Protein AF-A0A803U0C6-F1 (afdb_monomer_lite)

pLDDT: mean 72.4, std 18.02, range [37.34, 94.12]

Secondary structure (DSSP, 8-state):
-----GGGG-TT-TTSHHHHHHHHHHHHHHHHHHHHHHHHHHHHHHHHHHHHHHHHHHHTT----SS------------

Foldseek 3Di:
DDDPDPLQPDPPPCPPPVNVVVVVVVVVVVVVVVVVVVVVVVVVVVVVVVVVVVVVCVVVPPDPDDDDDPPPPPDDDDD

Radius of gyration: 32.14 Å; chains: 1; bounding box: 55×24×98 Å

Sequence (79 aa):
IGGCSPNLKKSWHPQTLRNVEKVWKAEQKHEAERKKIEELQRELHEERAREEMQRYAEDVGAVKYVRGDFIGGCFCLGL

InterPro domains:
  IPR019339 CBF1-interacting co-repressor CIR, N-terminal domain [PF10197] (11-47)
  IPR019339 CBF1-interacting co-repressor CIR, N-terminal domain [SM01083] (11-47)
  IPR051376 Pre-mRNA-splicing factor CWC25 [PTHR16196] (7-69)

Structure (mmCIF, N/CA/C/O backbone):
data_AF-A0A803U0C6-F1
#
_entry.id   AF-A0A803U0C6-F1
#
loop_
_atom_site.group_PDB
_atom_site.id
_atom_site.type_symbol
_atom_site.label_atom_id
_atom_site.label_alt_id
_atom_site.label_comp_id
_atom_site.label_asym_id
_atom_site.label_entity_id
_atom_site.label_seq_id
_atom_site.pdbx_PDB_ins_code
_atom_site.Cartn_x
_atom_site.Cartn_y
_atom_site.Cartn_z
_atom_site.occupancy
_atom_site.B_iso_or_equiv
_atom_site.auth_seq_id
_atom_site.auth_comp_id
_atom_site.auth_asym_id
_atom_site.auth_atom_id
_atom_site.pdbx_PDB_model_num
ATOM 1 N N . ILE A 1 1 ? 10.598 -18.767 -46.890 1.00 47.06 1 ILE A N 1
ATOM 2 C CA . ILE A 1 1 ? 10.338 -18.863 -45.432 1.00 47.06 1 ILE A CA 1
ATOM 3 C C . ILE A 1 1 ? 11.180 -17.786 -44.760 1.00 47.06 1 ILE A C 1
ATOM 5 O O . ILE A 1 1 ? 12.383 -17.800 -44.972 1.00 47.06 1 ILE A O 1
ATOM 9 N N . GLY A 1 2 ? 10.573 -16.836 -44.040 1.00 60.97 2 GLY A N 1
ATOM 10 C CA . GLY A 1 2 ? 11.318 -15.857 -43.230 1.00 60.97 2 GLY A CA 1
ATOM 11 C C . GLY A 1 2 ? 11.015 -14.385 -43.522 1.00 60.97 2 GLY A C 1
ATOM 12 O O . GLY A 1 2 ? 11.891 -13.651 -43.958 1.00 60.97 2 GLY A O 1
ATOM 13 N N . GLY A 1 3 ? 9.786 -13.939 -43.253 1.00 58.12 3 GLY A N 1
ATOM 14 C CA . GLY A 1 3 ? 9.473 -12.515 -43.114 1.00 58.12 3 GLY A CA 1
ATOM 15 C C . GLY A 1 3 ? 9.324 -12.170 -41.636 1.00 58.12 3 GLY A C 1
ATOM 16 O O . GLY A 1 3 ? 8.218 -12.229 -41.110 1.00 58.12 3 GLY A O 1
ATOM 17 N N . CYS A 1 4 ? 10.418 -11.851 -40.937 1.00 63.34 4 CYS A N 1
ATOM 18 C CA . CYS A 1 4 ? 10.309 -11.294 -39.587 1.00 63.34 4 CYS A CA 1
ATOM 19 C C . CYS A 1 4 ? 9.632 -9.924 -39.687 1.00 63.34 4 CYS A C 1
ATOM 21 O O . CYS A 1 4 ? 10.162 -9.013 -40.324 1.00 63.34 4 CYS A O 1
ATOM 23 N N . SER A 1 5 ? 8.450 -9.798 -39.081 1.00 63.91 5 SER A N 1
ATOM 24 C CA . SER A 1 5 ? 7.643 -8.579 -39.125 1.00 63.91 5 SER A CA 1
ATOM 25 C C . SER A 1 5 ? 8.478 -7.352 -38.717 1.00 63.91 5 SER A C 1
ATOM 27 O O . SER A 1 5 ? 9.066 -7.351 -37.630 1.00 63.91 5 SER A O 1
ATOM 29 N N . PRO A 1 6 ? 8.523 -6.275 -39.529 1.00 64.81 6 PRO A N 1
ATOM 30 C CA . PRO A 1 6 ? 9.294 -5.064 -39.224 1.00 64.81 6 PRO A CA 1
ATOM 31 C C . PRO A 1 6 ? 8.812 -4.348 -37.952 1.00 64.81 6 PRO A C 1
ATOM 33 O O . PRO A 1 6 ? 9.477 -3.444 -37.449 1.00 64.81 6 PRO A O 1
ATOM 36 N N . ASN A 1 7 ? 7.669 -4.761 -37.401 1.00 63.72 7 ASN A N 1
ATOM 37 C CA . ASN A 1 7 ? 7.120 -4.231 -36.164 1.00 63.72 7 ASN A CA 1
ATOM 38 C C . ASN A 1 7 ? 7.932 -4.603 -34.912 1.00 63.72 7 ASN A C 1
ATOM 40 O O . ASN A 1 7 ? 7.945 -3.836 -33.955 1.00 63.72 7 ASN A O 1
ATOM 44 N N . LEU A 1 8 ? 8.657 -5.727 -34.929 1.00 61.06 8 LEU A N 1
ATOM 45 C CA . LEU A 1 8 ? 9.463 -6.203 -33.791 1.00 61.06 8 LEU A CA 1
ATOM 46 C C . LEU A 1 8 ? 10.668 -5.300 -33.474 1.00 61.06 8 LEU A C 1
ATOM 48 O O . LEU A 1 8 ? 11.223 -5.373 -32.384 1.00 61.06 8 LEU A O 1
ATOM 52 N N . LYS A 1 9 ? 11.069 -4.428 -34.409 1.00 61.78 9 LYS A N 1
ATOM 53 C CA . LYS A 1 9 ? 12.169 -3.463 -34.231 1.00 61.78 9 LYS A CA 1
ATOM 54 C C . LYS A 1 9 ? 11.692 -2.088 -33.745 1.00 61.78 9 LYS A C 1
ATOM 56 O O . LYS A 1 9 ? 12.511 -1.189 -33.566 1.00 61.78 9 LYS A O 1
ATOM 61 N N . LYS A 1 10 ? 10.381 -1.890 -33.561 1.00 67.19 10 LYS A N 1
ATOM 62 C CA . LYS A 1 10 ? 9.820 -0.599 -33.146 1.00 67.19 10 LYS A CA 1
ATOM 63 C C . LYS A 1 10 ? 9.879 -0.444 -31.625 1.00 67.19 10 LYS A C 1
ATOM 65 O O . LYS A 1 10 ? 9.494 -1.338 -30.876 1.00 67.19 10 LYS A O 1
ATOM 70 N N . SER A 1 11 ? 10.316 0.729 -31.169 1.00 63.44 11 SER A N 1
ATOM 71 C CA . SER A 1 11 ? 10.500 1.062 -29.746 1.00 63.44 11 SER A CA 1
ATOM 72 C C . SER A 1 11 ? 9.216 0.978 -28.908 1.00 63.44 11 SER A C 1
ATOM 74 O O . SER A 1 11 ? 9.273 0.686 -27.717 1.00 63.44 11 SER A O 1
ATOM 76 N N . TRP A 1 12 ? 8.054 1.186 -29.527 1.00 72.62 12 TRP A N 1
ATOM 77 C CA . TRP A 1 12 ? 6.738 1.147 -28.882 1.00 72.62 12 TRP A CA 1
ATOM 78 C C . TRP A 1 12 ? 6.070 -0.234 -28.901 1.00 72.62 12 TRP A C 1
ATOM 80 O O . TRP A 1 12 ? 4.971 -0.384 -28.375 1.00 72.62 12 TRP A O 1
ATOM 90 N N . HIS A 1 13 ? 6.691 -1.252 -29.505 1.00 74.38 13 HIS A N 1
ATOM 91 C CA . HIS A 1 13 ? 6.088 -2.580 -29.552 1.00 74.38 13 HIS A CA 1
ATOM 92 C C . HIS A 1 13 ? 6.028 -3.191 -28.136 1.00 74.38 13 HIS A C 1
ATOM 94 O O . HIS A 1 13 ? 7.057 -3.240 -27.456 1.00 74.38 13 HIS A O 1
ATOM 100 N N . PRO A 1 14 ? 4.857 -3.657 -27.660 1.00 70.94 14 PRO A N 1
ATOM 101 C CA . PRO A 1 14 ? 4.694 -4.161 -26.291 1.00 70.94 14 PRO A CA 1
ATOM 102 C C . PRO A 1 14 ? 5.582 -5.367 -25.960 1.00 70.94 14 PRO A C 1
ATOM 104 O O . PRO A 1 14 ? 5.941 -5.550 -24.804 1.00 70.94 14 PRO A O 1
ATOM 107 N N . GLN A 1 15 ? 5.988 -6.149 -26.966 1.00 74.00 15 GLN A N 1
ATOM 108 C CA . GLN A 1 15 ? 6.832 -7.336 -26.789 1.00 74.00 15 GLN A CA 1
ATOM 109 C C . GLN A 1 15 ? 8.342 -7.024 -26.772 1.00 74.00 15 GLN A C 1
ATOM 111 O O . GLN A 1 15 ? 9.168 -7.925 -26.642 1.00 74.00 15 GLN A O 1
ATOM 116 N N . THR A 1 16 ? 8.733 -5.752 -26.901 1.00 79.38 16 THR A N 1
ATOM 117 C CA . THR A 1 16 ? 10.132 -5.340 -26.739 1.00 79.38 16 THR A CA 1
ATOM 118 C C . THR A 1 16 ? 10.542 -5.486 -25.273 1.00 79.38 16 THR A C 1
ATOM 120 O O . THR A 1 16 ? 9.844 -4.989 -24.391 1.00 79.38 16 THR A O 1
ATOM 123 N N . LEU A 1 17 ? 11.710 -6.083 -25.006 1.00 78.44 17 LEU A N 1
ATOM 124 C CA . LEU A 1 17 ? 12.216 -6.348 -23.645 1.00 78.44 17 LEU A CA 1
ATOM 125 C C . LEU A 1 17 ? 12.159 -5.117 -22.717 1.00 78.44 17 LEU A C 1
ATOM 127 O O . LEU A 1 17 ? 11.799 -5.235 -21.552 1.00 78.44 17 LEU A O 1
ATOM 131 N N . ARG A 1 18 ? 12.422 -3.916 -23.254 1.00 78.25 18 ARG A N 1
ATOM 132 C CA . ARG A 1 18 ? 12.365 -2.642 -22.509 1.00 78.25 18 ARG A CA 1
ATOM 133 C C . ARG A 1 18 ? 10.959 -2.294 -22.005 1.00 78.25 18 ARG A C 1
ATOM 135 O O . ARG A 1 18 ? 10.823 -1.689 -20.946 1.00 78.25 18 ARG A O 1
ATOM 142 N N . ASN A 1 19 ? 9.921 -2.658 -22.757 1.00 79.25 19 ASN A N 1
ATOM 143 C CA . ASN A 1 19 ? 8.532 -2.392 -22.387 1.00 79.25 19 ASN A CA 1
ATOM 144 C C . ASN A 1 19 ? 8.030 -3.435 -21.392 1.00 79.25 19 ASN A C 1
ATOM 146 O O . ASN A 1 19 ? 7.392 -3.060 -20.414 1.00 79.25 19 ASN A O 1
ATOM 150 N N . VAL A 1 20 ? 8.407 -4.703 -21.577 1.00 85.50 20 VAL A N 1
ATOM 151 C CA . VAL A 1 20 ? 8.119 -5.777 -20.615 1.00 85.50 20 VAL A CA 1
ATOM 152 C C . VAL A 1 20 ? 8.731 -5.456 -19.248 1.00 85.50 20 VAL A C 1
ATOM 154 O O . VAL A 1 20 ? 8.044 -5.526 -18.235 1.00 85.50 20 VAL A O 1
ATOM 157 N N . GLU A 1 21 ? 9.986 -4.998 -19.208 1.00 85.44 21 GLU A N 1
ATOM 158 C CA . GLU A 1 21 ? 10.642 -4.583 -17.961 1.00 85.44 21 GLU A CA 1
ATOM 159 C C . GLU A 1 21 ? 9.953 -3.370 -17.310 1.00 85.44 21 GLU A C 1
ATOM 161 O O . GLU A 1 21 ? 9.821 -3.298 -16.087 1.00 85.44 21 GLU A O 1
ATOM 166 N N . LYS A 1 22 ? 9.482 -2.409 -18.116 1.00 88.00 22 LYS A N 1
ATOM 167 C CA . LYS A 1 22 ? 8.749 -1.239 -17.616 1.00 88.00 22 LYS A CA 1
ATOM 168 C C . LYS A 1 22 ? 7.401 -1.632 -17.008 1.00 88.00 22 LYS A C 1
ATOM 170 O O . LYS A 1 22 ? 7.055 -1.104 -15.954 1.00 88.00 22 LYS A O 1
ATOM 175 N N . VAL A 1 23 ? 6.668 -2.537 -17.659 1.00 88.38 23 VAL A N 1
ATOM 176 C CA . VAL A 1 23 ? 5.389 -3.068 -17.164 1.00 88.38 23 VAL A CA 1
ATOM 177 C C . VAL A 1 23 ? 5.615 -3.834 -15.865 1.00 88.38 23 VAL A C 1
ATOM 179 O O . VAL A 1 23 ? 5.005 -3.473 -14.866 1.00 88.38 23 VAL A O 1
ATOM 182 N N . TRP A 1 24 ? 6.595 -4.743 -15.822 1.00 87.06 24 TRP A N 1
ATOM 183 C CA . TRP A 1 24 ? 6.958 -5.467 -14.598 1.00 87.06 24 TRP A CA 1
ATOM 184 C C . TRP A 1 24 ? 7.247 -4.502 -13.443 1.00 87.06 24 TRP A C 1
ATOM 186 O O . TRP A 1 24 ? 6.725 -4.643 -12.336 1.00 87.06 24 TRP A O 1
ATOM 196 N N . LYS A 1 25 ? 8.091 -3.488 -13.674 1.00 88.94 25 LYS A N 1
ATOM 197 C CA . LYS A 1 25 ? 8.436 -2.496 -12.643 1.00 88.94 25 LYS A CA 1
ATOM 198 C C . LYS A 1 25 ? 7.219 -1.700 -12.167 1.00 88.94 25 LYS A C 1
ATOM 200 O O . LYS A 1 25 ? 7.190 -1.308 -11.002 1.00 88.94 25 LYS A O 1
ATOM 205 N N . ALA A 1 26 ? 6.246 -1.440 -13.038 1.00 90.50 26 ALA A N 1
ATOM 206 C CA . ALA A 1 26 ? 4.998 -0.782 -12.666 1.00 90.50 26 ALA A CA 1
ATOM 207 C C . ALA A 1 26 ? 4.091 -1.712 -11.845 1.00 90.50 26 ALA A C 1
ATOM 209 O O . ALA A 1 26 ? 3.578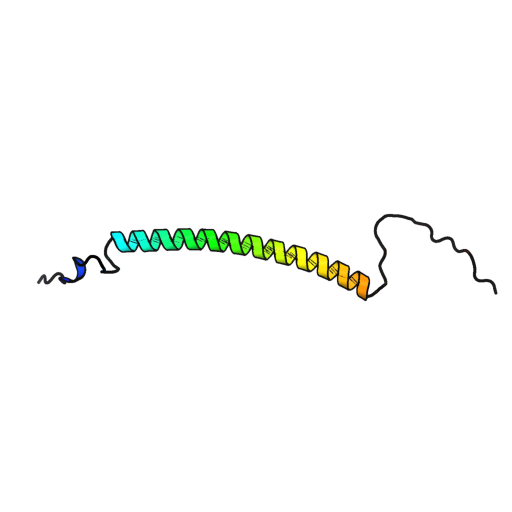 -1.293 -10.811 1.00 90.50 26 ALA A O 1
ATOM 210 N N . GLU A 1 27 ? 3.963 -2.977 -12.247 1.00 89.00 27 GLU A N 1
ATOM 211 C CA . GLU A 1 27 ? 3.160 -3.983 -11.543 1.00 89.00 27 GLU A CA 1
ATOM 212 C C . GLU A 1 27 ? 3.677 -4.236 -10.125 1.00 89.00 27 GLU A C 1
ATOM 214 O O . GLU A 1 27 ? 2.890 -4.224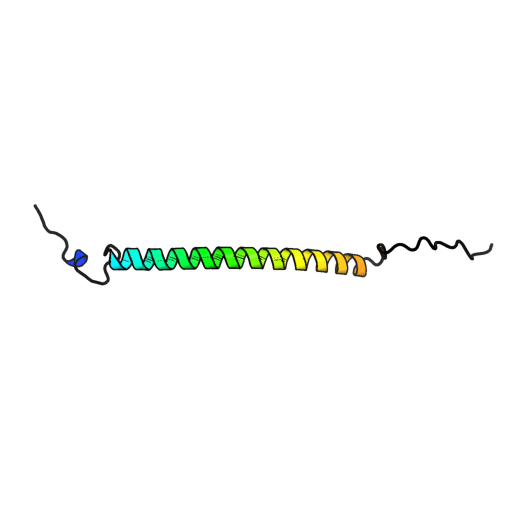 -9.181 1.00 89.00 27 GLU A O 1
ATOM 219 N N . GLN A 1 28 ? 4.997 -4.354 -9.937 1.00 90.06 28 GLN A N 1
ATOM 220 C CA . GLN A 1 28 ? 5.570 -4.540 -8.599 1.00 90.06 28 GLN A CA 1
ATOM 221 C C . GLN A 1 28 ? 5.354 -3.341 -7.672 1.00 90.06 28 GLN A C 1
ATOM 223 O O . GLN A 1 28 ? 5.100 -3.519 -6.481 1.00 90.06 28 GLN A O 1
ATOM 228 N N . LYS A 1 29 ? 5.437 -2.112 -8.198 1.00 91.19 29 LYS A N 1
ATOM 229 C CA . LYS A 1 29 ? 5.129 -0.913 -7.403 1.00 91.19 29 LYS A CA 1
ATOM 230 C C . LYS A 1 29 ? 3.661 -0.891 -6.998 1.00 91.19 29 LYS A C 1
ATOM 232 O O . LYS A 1 29 ? 3.360 -0.685 -5.828 1.00 91.19 29 LYS A O 1
ATOM 237 N N . HIS A 1 30 ? 2.776 -1.182 -7.944 1.00 92.06 30 HIS A N 1
ATOM 238 C CA . HIS A 1 30 ? 1.343 -1.214 -7.699 1.00 92.06 30 HIS A CA 1
ATOM 239 C C . HIS A 1 30 ? 0.956 -2.295 -6.680 1.00 92.06 30 HIS A C 1
ATOM 241 O O . HIS A 1 30 ? 0.104 -2.063 -5.828 1.00 92.06 30 HIS A O 1
ATOM 247 N N . GLU A 1 31 ? 1.596 -3.466 -6.710 1.00 90.94 31 GLU A N 1
ATOM 248 C CA . GLU A 1 31 ? 1.355 -4.507 -5.709 1.00 90.94 31 GLU A CA 1
ATOM 249 C C . GLU A 1 31 ? 1.785 -4.062 -4.300 1.00 90.94 31 GLU A C 1
ATOM 251 O O . GLU A 1 31 ? 1.052 -4.285 -3.334 1.00 90.94 31 GLU A O 1
ATOM 256 N N . ALA A 1 32 ? 2.932 -3.387 -4.175 1.00 91.75 32 ALA A N 1
ATOM 257 C CA . ALA A 1 32 ? 3.391 -2.841 -2.898 1.00 91.75 32 ALA A CA 1
ATOM 258 C C . ALA A 1 32 ? 2.444 -1.752 -2.362 1.00 91.75 32 ALA A C 1
ATOM 260 O O . ALA A 1 32 ? 2.110 -1.748 -1.176 1.00 91.75 32 ALA A O 1
ATOM 261 N N . GLU A 1 33 ? 1.967 -0.861 -3.234 1.00 89.69 33 GLU A N 1
ATOM 262 C CA . GLU A 1 33 ? 0.991 0.171 -2.871 1.00 89.69 33 GLU A CA 1
ATOM 263 C C . GLU A 1 33 ? -0.344 -0.443 -2.443 1.00 89.69 33 GLU A C 1
ATOM 265 O O . GLU A 1 33 ? -0.898 -0.048 -1.419 1.00 89.69 33 GLU A O 1
ATOM 270 N N . ARG A 1 34 ? -0.829 -1.465 -3.159 1.00 92.81 34 ARG A N 1
ATOM 271 C CA . ARG A 1 34 ? -2.064 -2.175 -2.803 1.00 92.81 34 ARG A CA 1
ATOM 272 C C . ARG A 1 34 ? -1.994 -2.821 -1.425 1.00 92.81 34 ARG A C 1
ATOM 274 O O . ARG A 1 34 ? -2.931 -2.651 -0.654 1.00 92.81 34 ARG A O 1
ATOM 281 N N . LYS A 1 35 ? -0.893 -3.508 -1.100 1.00 94.00 35 LYS A N 1
ATOM 282 C CA . LYS A 1 35 ? -0.703 -4.127 0.226 1.00 94.00 35 LYS A CA 1
ATOM 283 C C . LYS A 1 35 ? -0.718 -3.082 1.341 1.00 94.00 35 LYS A C 1
ATOM 285 O O . LYS A 1 35 ? -1.358 -3.287 2.365 1.00 94.00 35 LYS A O 1
ATOM 290 N N . LYS A 1 36 ? -0.072 -1.934 1.117 1.00 93.81 36 LYS A N 1
ATOM 291 C CA . LYS A 1 36 ? -0.074 -0.827 2.082 1.00 93.81 36 LYS A CA 1
ATOM 292 C C . LYS A 1 36 ? -1.468 -0.227 2.275 1.00 93.81 36 LYS A C 1
ATOM 294 O O . LYS A 1 36 ? -1.848 0.102 3.391 1.00 93.81 36 LYS A O 1
ATOM 299 N N . ILE A 1 37 ? -2.235 -0.085 1.196 1.00 93.81 37 ILE A N 1
ATOM 300 C CA . ILE A 1 37 ? -3.614 0.411 1.269 1.00 93.81 37 ILE A CA 1
ATOM 301 C C . ILE A 1 37 ? -4.504 -0.575 2.032 1.00 93.81 37 ILE A C 1
ATOM 303 O O . ILE A 1 37 ? -5.305 -0.143 2.852 1.00 93.81 37 ILE A O 1
ATOM 307 N N . GLU A 1 38 ? -4.360 -1.877 1.791 1.00 94.12 38 GLU A N 1
ATOM 308 C CA . GLU A 1 38 ? -5.131 -2.917 2.483 1.00 94.12 38 GLU A CA 1
ATOM 309 C C . GLU A 1 38 ? -4.848 -2.938 3.992 1.00 94.12 38 GLU A C 1
ATOM 311 O O . GLU A 1 38 ? -5.779 -3.012 4.794 1.00 94.12 38 GLU A O 1
ATOM 316 N N . GLU A 1 39 ? -3.581 -2.793 4.389 1.00 93.38 39 GLU A N 1
ATOM 317 C CA . GLU A 1 39 ? -3.195 -2.665 5.798 1.00 93.38 39 GLU A CA 1
ATOM 318 C C . GLU A 1 39 ? -3.869 -1.455 6.461 1.00 93.38 39 GLU A C 1
ATOM 320 O O . GLU A 1 39 ? -4.549 -1.614 7.476 1.00 93.38 39 GLU A O 1
ATOM 325 N N . LEU A 1 40 ? -3.789 -0.281 5.826 1.00 93.75 40 LEU A N 1
ATOM 326 C CA . LEU A 1 40 ? -4.423 0.945 6.321 1.00 93.75 40 LEU A CA 1
ATOM 327 C C . LEU A 1 40 ? -5.954 0.832 6.378 1.00 93.75 40 LEU A C 1
ATOM 329 O O . LEU A 1 40 ? -6.590 1.341 7.301 1.00 93.75 40 LEU A O 1
ATOM 333 N N . GLN A 1 41 ? -6.573 0.168 5.398 1.00 92.81 41 GLN A N 1
ATOM 334 C CA . GLN A 1 41 ? -8.017 -0.075 5.395 1.00 92.81 41 GLN A CA 1
ATOM 335 C C . GLN A 1 41 ? -8.442 -0.974 6.556 1.00 92.81 41 GLN A C 1
ATOM 337 O O . GLN A 1 41 ? -9.488 -0.728 7.161 1.00 92.81 41 GLN A O 1
ATOM 342 N N . ARG A 1 42 ? -7.635 -1.986 6.887 1.00 94.00 42 ARG A N 1
ATOM 343 C CA . ARG A 1 42 ? -7.881 -2.856 8.038 1.00 94.00 42 ARG A CA 1
ATOM 344 C C . ARG A 1 42 ? -7.800 -2.077 9.351 1.00 94.00 42 ARG A C 1
ATOM 346 O O . ARG A 1 42 ? -8.711 -2.207 10.162 1.00 94.00 42 ARG A O 1
ATOM 353 N N . GLU A 1 43 ? -6.774 -1.246 9.529 1.00 91.62 43 GLU A N 1
ATOM 354 C CA . GLU A 1 43 ? -6.626 -0.402 10.727 1.00 91.62 43 GLU A CA 1
ATOM 355 C C . GLU A 1 43 ? -7.819 0.550 10.902 1.00 91.62 43 GLU A C 1
ATOM 357 O O . GLU A 1 43 ? -8.413 0.621 11.976 1.00 91.62 43 GLU A O 1
ATOM 362 N N . LEU A 1 44 ? -8.247 1.222 9.826 1.00 92.38 44 LEU A N 1
ATOM 363 C CA . LEU A 1 44 ? -9.417 2.106 9.862 1.00 92.38 44 LEU A CA 1
ATOM 364 C C . LEU A 1 44 ? -10.717 1.366 10.193 1.00 92.38 44 LEU A C 1
ATOM 366 O O . LEU A 1 44 ? -11.594 1.926 10.852 1.00 92.38 44 LEU A O 1
ATOM 370 N N . HIS A 1 45 ? -10.873 0.132 9.710 1.00 91.44 45 HIS A N 1
ATOM 371 C CA . HIS A 1 45 ? -12.054 -0.670 10.006 1.00 91.44 45 HIS A CA 1
ATOM 372 C C . HIS A 1 45 ? -12.091 -1.100 11.476 1.00 91.44 45 HIS A C 1
ATOM 374 O O . HIS A 1 45 ? -13.147 -1.020 12.100 1.00 91.44 45 HIS A O 1
ATOM 380 N N . GLU A 1 46 ? -10.949 -1.500 12.038 1.00 88.56 46 GLU A N 1
ATOM 381 C CA . GLU A 1 46 ? -10.833 -1.869 13.451 1.00 88.56 46 GLU A CA 1
ATOM 382 C C . GLU A 1 46 ? -11.143 -0.682 14.372 1.00 88.56 46 GLU A C 1
ATOM 384 O O . GLU A 1 46 ? -11.940 -0.812 15.304 1.00 88.56 46 GLU A O 1
ATOM 389 N N . GLU A 1 47 ? -10.590 0.494 14.068 1.00 88.19 47 GLU A N 1
ATOM 390 C CA . GLU A 1 47 ? -10.864 1.712 14.834 1.00 88.19 47 GLU A CA 1
ATOM 391 C C . GLU A 1 47 ? -12.335 2.126 14.734 1.00 88.19 47 GLU A C 1
ATOM 393 O O . GLU A 1 47 ? -12.971 2.404 15.753 1.00 88.19 47 GLU A O 1
ATOM 398 N N . ARG A 1 48 ? -12.930 2.065 13.535 1.00 88.75 48 ARG A N 1
ATOM 399 C CA . ARG A 1 48 ? -14.359 2.356 13.361 1.00 88.75 48 ARG A CA 1
ATOM 400 C C . ARG A 1 48 ? -15.241 1.377 14.135 1.00 88.75 48 ARG A C 1
ATOM 402 O O . ARG A 1 48 ? -16.215 1.813 14.736 1.00 88.75 48 ARG A O 1
ATOM 409 N N . ALA A 1 49 ? -14.913 0.085 14.148 1.00 86.69 49 ALA A N 1
ATOM 410 C CA . ALA A 1 49 ? -15.683 -0.917 14.884 1.00 86.69 49 ALA A CA 1
ATOM 411 C C . ALA A 1 49 ? -15.632 -0.680 16.406 1.00 86.69 49 ALA A C 1
ATOM 413 O O . ALA A 1 49 ? -16.637 -0.857 17.097 1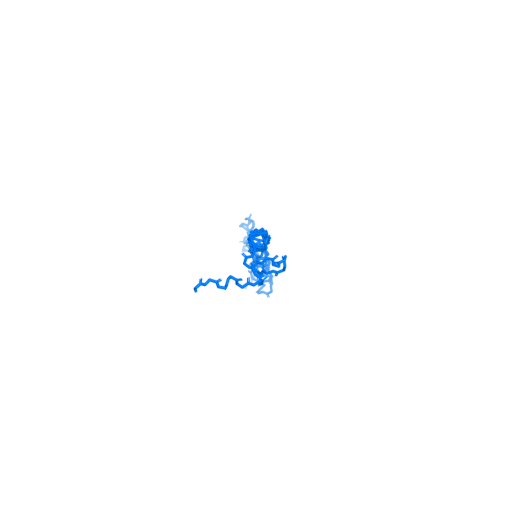.00 86.69 49 ALA A O 1
ATOM 414 N N . ARG A 1 50 ? -14.484 -0.235 16.938 1.00 79.50 50 ARG A N 1
ATOM 415 C CA . ARG A 1 50 ? -14.347 0.162 18.350 1.00 79.50 50 ARG A CA 1
ATOM 416 C C . ARG A 1 50 ? -15.156 1.406 18.685 1.00 79.50 50 ARG A C 1
ATOM 418 O O . ARG A 1 50 ? -15.789 1.448 19.739 1.00 79.50 50 ARG A O 1
ATOM 425 N N . GLU A 1 51 ? -15.107 2.414 17.822 1.00 83.44 51 GLU A N 1
ATOM 426 C CA . GLU A 1 51 ? -15.864 3.652 18.003 1.00 83.44 51 GLU A CA 1
ATOM 427 C C . GLU A 1 51 ? -17.373 3.390 17.899 1.00 83.44 51 GLU A C 1
ATOM 429 O O . GLU A 1 51 ? -18.147 3.883 18.714 1.00 83.44 51 GLU A O 1
ATOM 434 N N . GLU A 1 52 ? -17.800 2.550 16.955 1.00 83.12 52 GLU A N 1
ATOM 435 C CA . GLU A 1 52 ? -19.200 2.160 16.780 1.00 83.12 52 GLU A CA 1
ATOM 436 C C . GLU A 1 52 ? -19.730 1.372 17.983 1.00 83.12 52 GLU A C 1
ATOM 438 O O . GLU A 1 52 ? -20.823 1.667 18.459 1.00 83.12 52 GLU A O 1
ATOM 443 N N . MET A 1 53 ? -18.944 0.441 18.534 1.00 77.00 53 MET A N 1
ATOM 444 C CA . MET A 1 53 ? -19.277 -0.263 19.779 1.00 77.00 53 MET A CA 1
ATOM 445 C C . MET A 1 53 ? -19.461 0.700 20.960 1.00 77.00 53 MET A C 1
ATOM 447 O O . MET A 1 53 ? -20.419 0.561 21.718 1.00 77.00 53 MET A O 1
ATOM 451 N N . GLN A 1 54 ? -18.566 1.683 21.115 1.00 75.62 54 GLN A N 1
ATOM 452 C CA . GLN A 1 54 ? -18.664 2.693 22.175 1.00 75.62 54 GLN A CA 1
ATOM 453 C C . GLN A 1 54 ? -19.895 3.578 21.985 1.00 75.62 54 GLN A C 1
ATOM 455 O O . GLN A 1 54 ? -20.690 3.728 22.909 1.00 75.62 54 GLN A O 1
ATOM 460 N N . ARG A 1 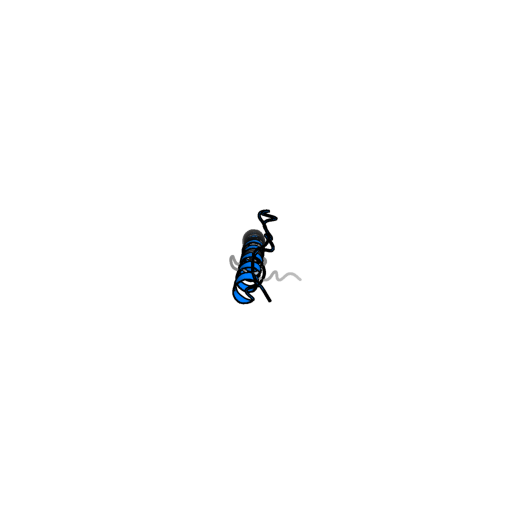55 ? -20.108 4.087 20.768 1.00 79.06 55 ARG A N 1
ATOM 461 C CA . ARG A 1 55 ? -21.252 4.944 20.453 1.00 79.06 55 ARG A CA 1
ATOM 462 C C . ARG A 1 55 ? -22.577 4.202 20.611 1.00 79.06 55 ARG A C 1
ATOM 464 O O . ARG A 1 55 ? -23.526 4.773 21.128 1.00 79.06 55 ARG A O 1
ATOM 471 N N . TYR A 1 56 ? -22.643 2.930 20.218 1.00 75.06 56 TYR A N 1
ATOM 472 C CA . TYR A 1 56 ? -23.820 2.089 20.437 1.00 75.06 56 TYR A CA 1
ATOM 473 C C . TYR A 1 56 ? -24.067 1.839 21.931 1.00 75.06 56 TYR A C 1
ATOM 475 O O . TYR A 1 56 ? -25.206 1.902 22.380 1.00 75.06 56 TYR A O 1
ATOM 483 N N . ALA A 1 57 ? -23.021 1.610 22.731 1.00 69.69 57 ALA A N 1
ATOM 484 C CA . ALA A 1 57 ? -23.155 1.453 24.181 1.00 69.69 57 ALA A CA 1
ATOM 485 C C . ALA A 1 57 ? -23.631 2.740 24.886 1.00 69.69 57 ALA A C 1
ATOM 487 O O . ALA A 1 57 ? -24.386 2.661 25.858 1.00 69.69 57 ALA A O 1
ATOM 488 N N . GLU A 1 58 ? -23.213 3.909 24.393 1.00 70.56 58 GLU A N 1
ATOM 489 C CA . GLU A 1 58 ? -23.674 5.222 24.858 1.00 70.56 58 GLU A CA 1
ATOM 490 C C . GLU A 1 58 ? -25.129 5.501 24.455 1.00 70.56 58 GLU A C 1
ATOM 492 O O . GLU A 1 58 ? -25.921 5.912 25.302 1.00 70.56 58 GLU A O 1
ATOM 497 N N . ASP A 1 59 ? -25.496 5.226 23.201 1.00 68.12 59 ASP A N 1
ATOM 498 C CA . ASP A 1 59 ? -26.837 5.470 22.648 1.00 68.12 59 ASP A CA 1
ATOM 499 C C . ASP A 1 59 ? -27.894 4.529 23.253 1.00 68.12 59 ASP A C 1
ATOM 501 O O . ASP A 1 59 ? -29.007 4.940 23.576 1.00 68.12 59 ASP A O 1
ATOM 505 N N . VAL A 1 60 ? -27.518 3.271 23.512 1.00 70.81 60 VAL A N 1
ATOM 506 C CA . VAL A 1 60 ? -28.358 2.284 24.216 1.00 70.81 60 VAL A CA 1
ATOM 507 C C . VAL A 1 60 ? -28.399 2.543 25.735 1.00 70.81 60 VAL A C 1
ATOM 509 O O . VAL A 1 60 ? -29.242 1.988 26.439 1.00 70.81 60 VAL A O 1
ATOM 512 N N . GLY A 1 61 ? -27.538 3.422 26.263 1.00 58.75 61 GLY A N 1
ATOM 513 C CA . GLY A 1 61 ? -27.727 4.071 27.565 1.00 58.75 61 GLY A CA 1
ATOM 514 C C . GLY A 1 61 ? -27.619 3.185 28.813 1.00 58.75 61 GLY A C 1
ATOM 515 O O . GLY A 1 61 ? -28.084 3.599 29.874 1.00 58.75 61 GLY A O 1
ATOM 516 N N . ALA A 1 62 ? -27.020 1.990 28.737 1.00 55.06 62 ALA A N 1
ATOM 517 C CA . ALA A 1 62 ? -27.107 1.014 29.835 1.00 55.06 62 ALA A CA 1
ATOM 518 C C . ALA A 1 62 ? -25.784 0.531 30.452 1.00 55.06 62 ALA A C 1
ATOM 520 O O . ALA A 1 62 ? -25.824 -0.051 31.534 1.00 55.06 62 ALA A O 1
ATOM 521 N N . VAL A 1 63 ? -24.610 0.737 29.846 1.00 51.72 63 VAL A N 1
ATOM 522 C CA . VAL A 1 63 ? -23.395 0.052 30.336 1.00 51.72 63 VAL A CA 1
ATOM 523 C C . VAL A 1 63 ? -22.249 1.020 30.599 1.00 51.72 63 VAL A C 1
ATOM 525 O O . VAL A 1 63 ? -21.245 1.072 29.898 1.00 51.72 63 VAL A O 1
ATOM 528 N N . LYS A 1 64 ? -22.363 1.732 31.723 1.00 52.56 64 LYS A N 1
ATOM 529 C CA . LYS A 1 64 ? -21.190 2.160 32.492 1.00 52.56 64 LYS A CA 1
ATOM 530 C C . LYS A 1 64 ? -20.594 0.937 33.192 1.00 52.56 64 LYS A C 1
ATOM 532 O O . LYS A 1 64 ? -20.843 0.725 34.369 1.00 52.56 64 LYS A O 1
ATOM 537 N N . TYR A 1 65 ? -19.829 0.114 32.486 1.00 55.12 65 TYR A N 1
ATOM 538 C CA . TYR A 1 65 ? -19.001 -0.914 33.120 1.00 55.12 65 TYR A CA 1
ATOM 539 C C . TYR A 1 65 ? -17.704 -1.060 32.341 1.00 55.12 65 TYR A C 1
ATOM 541 O O . TYR A 1 65 ? -17.660 -1.807 31.378 1.00 55.12 65 TYR A O 1
ATOM 549 N N . VAL A 1 66 ? -16.663 -0.331 32.757 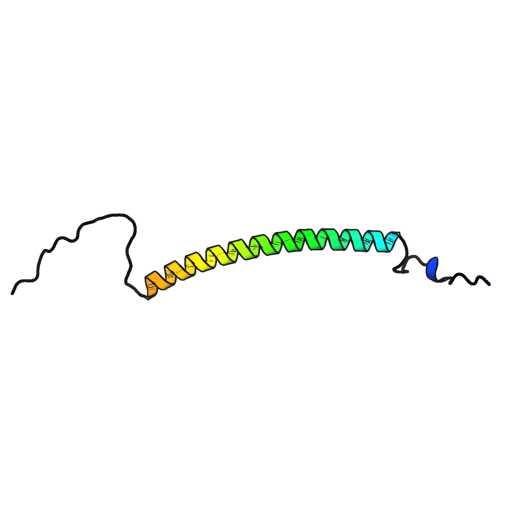1.00 49.56 66 VAL A N 1
ATOM 550 C CA . VAL A 1 66 ? -15.460 -0.938 33.360 1.00 49.56 66 VAL A CA 1
ATOM 551 C C . VAL A 1 66 ? -14.453 0.134 33.799 1.00 49.56 66 VAL A C 1
ATOM 553 O O 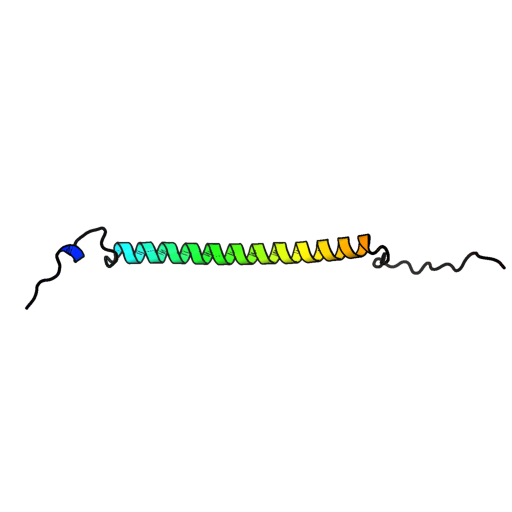. VAL A 1 66 ? -13.530 0.512 33.081 1.00 49.56 66 VAL A O 1
ATOM 556 N N . ARG A 1 67 ? -14.570 0.546 35.060 1.00 39.84 67 ARG A N 1
ATOM 557 C CA . ARG A 1 67 ? -13.446 0.522 36.005 1.00 39.84 67 ARG A CA 1
ATOM 558 C C . ARG A 1 67 ? -14.055 0.400 37.398 1.00 39.84 67 ARG A C 1
ATOM 560 O O . ARG A 1 67 ? -14.993 1.118 37.709 1.00 39.84 67 ARG A O 1
ATOM 567 N N . GLY A 1 68 ? -13.648 -0.641 38.118 1.00 49.31 68 GLY A N 1
ATOM 568 C CA . GLY A 1 68 ? -14.410 -1.204 39.226 1.00 49.31 68 GLY A CA 1
ATOM 569 C C . GLY A 1 68 ? -14.715 -0.216 40.341 1.00 49.31 68 GLY A C 1
ATOM 570 O O . GLY A 1 68 ? -13.793 0.271 40.972 1.00 49.31 68 GLY A O 1
ATOM 571 N N . ASP A 1 69 ? -16.004 -0.041 40.619 1.00 41.94 69 ASP A N 1
ATOM 572 C CA . ASP A 1 69 ? -16.511 0.440 41.897 1.00 41.94 69 ASP A CA 1
ATOM 573 C C . ASP A 1 69 ? -17.791 -0.334 42.209 1.00 41.94 69 ASP A C 1
ATOM 575 O O . ASP A 1 69 ? -18.885 -0.055 41.716 1.00 41.94 69 ASP A O 1
ATOM 579 N N . PHE A 1 70 ? -17.628 -1.374 43.020 1.00 38.09 70 PHE A N 1
ATOM 580 C CA . PHE A 1 70 ? -18.713 -2.107 43.654 1.00 38.09 70 PHE A CA 1
ATOM 581 C C . PHE A 1 70 ? -19.295 -1.218 44.764 1.00 38.09 70 PHE A C 1
ATOM 583 O O . PHE A 1 70 ? -19.032 -1.427 45.942 1.00 38.09 70 PHE A O 1
ATOM 590 N N . ILE A 1 71 ? -20.029 -0.164 44.400 1.00 46.91 71 ILE A N 1
ATOM 591 C CA . ILE A 1 71 ? -20.709 0.718 45.362 1.00 46.91 71 ILE A CA 1
ATOM 592 C C . ILE A 1 71 ? -22.193 0.780 44.997 1.00 46.91 71 ILE A C 1
ATOM 594 O O . ILE A 1 71 ? -22.766 1.820 44.693 1.00 46.91 71 ILE A O 1
ATOM 598 N N . GLY A 1 72 ? -22.830 -0.390 45.018 1.00 43.59 72 GLY A N 1
ATOM 599 C CA . GLY A 1 72 ? -24.282 -0.522 45.085 1.00 43.59 72 GLY A CA 1
ATOM 600 C C . GLY A 1 72 ? -24.735 -0.427 46.537 1.00 43.59 72 GLY A C 1
ATOM 601 O O . GLY A 1 72 ? -25.163 -1.420 47.120 1.00 43.59 72 GLY A O 1
ATOM 602 N N . GLY A 1 73 ? -24.583 0.754 47.140 1.00 40.66 73 GLY A N 1
ATOM 603 C CA . GLY A 1 73 ? -25.224 1.077 48.406 1.00 40.66 73 GLY A CA 1
ATOM 604 C C . GLY A 1 73 ? -26.734 1.013 48.217 1.00 40.66 73 GLY A C 1
ATOM 605 O O . GLY A 1 73 ? -27.327 1.897 47.608 1.00 40.66 73 GLY A O 1
ATOM 606 N N . CYS A 1 74 ? -27.348 -0.051 48.727 1.00 44.34 74 CYS A N 1
ATOM 607 C CA . CYS A 1 74 ? -28.788 -0.159 48.888 1.00 44.34 74 CYS A CA 1
ATOM 608 C C . CYS A 1 74 ? -29.206 0.836 49.983 1.00 44.34 74 CYS A C 1
ATOM 610 O O . CYS A 1 74 ? -29.318 0.480 51.153 1.00 44.34 74 CYS A O 1
ATOM 612 N N . PHE A 1 75 ? -29.346 2.110 49.619 1.00 41.62 75 PHE A N 1
ATOM 613 C CA . PHE A 1 75 ? -29.873 3.155 50.486 1.00 41.62 75 PHE A CA 1
ATOM 614 C C . PHE A 1 75 ? -31.041 3.846 49.779 1.00 41.62 75 PHE A C 1
ATOM 616 O O . PHE A 1 75 ? -30.892 4.352 48.671 1.00 41.62 75 PHE A O 1
ATOM 623 N N . CYS A 1 76 ? -32.176 3.859 50.481 1.00 45.62 76 CYS A N 1
ATOM 624 C CA . CYS A 1 76 ? -33.433 4.546 50.181 1.00 45.62 76 CYS A CA 1
ATOM 625 C C . CYS A 1 76 ? -34.263 4.010 49.006 1.00 45.62 76 CYS A C 1
ATOM 627 O O . CYS A 1 76 ? -34.033 4.372 47.862 1.00 45.62 76 CYS A O 1
ATOM 629 N N . LEU A 1 77 ? -35.345 3.294 49.326 1.00 44.12 77 LEU A N 1
ATOM 630 C CA . LEU A 1 77 ? -36.699 3.858 49.239 1.00 44.12 77 LEU A CA 1
ATOM 631 C C . LEU A 1 77 ? -37.582 3.145 50.272 1.00 44.12 77 LEU A C 1
ATOM 633 O O . LEU A 1 77 ? -37.761 1.932 50.220 1.00 44.12 77 LEU A O 1
ATOM 637 N N . GLY A 1 78 ? -38.052 3.910 51.258 1.00 50.16 78 GLY A N 1
ATOM 638 C CA . GLY A 1 78 ? -38.975 3.428 52.273 1.00 50.16 78 GLY A CA 1
ATOM 639 C C . GLY A 1 78 ? -40.377 3.238 51.704 1.00 50.16 78 GLY A C 1
ATOM 640 O O . GLY A 1 78 ? -40.893 4.131 51.031 1.00 50.16 78 GLY A O 1
ATOM 641 N N . LEU A 1 79 ? -40.969 2.092 52.026 1.00 37.34 79 LEU A N 1
ATOM 642 C CA . LEU A 1 79 ? -42.372 1.921 52.393 1.00 37.34 79 LEU A CA 1
ATOM 643 C C . LEU A 1 79 ? -42.506 0.622 53.195 1.00 37.34 79 LEU A C 1
ATOM 645 O O . LEU A 1 79 ? -41.855 -0.369 52.795 1.00 37.34 79 LEU A O 1
#

Organism: Anolis carolinensis (NCBI:txid28377)